Protein AF-H1KC96-F1 (afdb_monomer)

Foldseek 3Di:
DDPDPDDQDPVLLVQLQVVVQVVDQLCVSCVVSVHHSVVSCVSHVPPDHPDDDDVVNVVVVVVVVVVVVVVVVVVVVVVD

Nearest PDB structures (foldseek):
  8b4h-assembly1_A  TM=5.685E-01  e=2.811E-01  Geobacillus stearothermophilus
  2r0q-assembly1_F  TM=7.299E-01  e=1.459E+00  Staphylococcus aureus
  7dwo-assembly1_A  TM=4.931E-01  e=2.819E+00  Aliivibrio fischeri ES114
  1b9m-assembly1_B  TM=4.553E-01  e=2.313E+00  Escherichia coli
  1b9n-assembly1_B  TM=3.678E-01  e=5.818E+00  Escherichia coli

Solvent-accessible surface area (backbone atoms only — not comparable to full-atom values): 4828 Å² total; per-residue (Å²): 141,86,80,85,81,68,79,86,47,71,69,54,46,54,51,43,36,52,44,35,72,74,62,50,50,38,60,56,44,5,62,75,74,70,46,53,40,64,60,34,36,72,65,30,68,87,61,79,63,88,69,77,79,52,66,69,58,53,53,50,50,55,53,49,52,52,49,52,56,53,51,52,49,54,57,52,64,75,71,110

Organism: NCBI:txid882800

Secondary structure (DSSP, 8-state):
---SSSPPPHHHHHHHHHHHHTT--HHHHHHHHTS-HHHHHHHHTTS---PPPPHHHHHHHHHHHHHHHHHHHHHHHTT-

Radius of gyration: 22.8 Å; Cα contacts (8 Å, |Δi|>4): 48; chains: 1; bounding box: 55×21×59 Å

pLDDT: mean 86.79, std 12.77, range [39.31, 96.25]

Sequence (80 aa):
MARNRLAVTEAEIRRMRELRKQGLSSPAIGRIVGRSWHCAHVHTRDVIQRKEPNPSSVDRAMRMERLFASCNRVLAEART

Structure (mmCIF, N/CA/C/O backbone):
data_AF-H1KC96-F1
#
_entry.id   AF-H1KC96-F1
#
loop_
_atom_site.group_PDB
_atom_site.id
_atom_site.type_symbol
_atom_site.label_atom_id
_atom_site.label_alt_id
_atom_site.label_comp_id
_atom_site.label_asym_id
_atom_site.label_entity_id
_atom_site.label_seq_id
_atom_site.pdbx_PDB_ins_code
_atom_site.Cartn_x
_atom_site.Cartn_y
_atom_site.Cartn_z
_atom_site.occupancy
_atom_site.B_iso_or_equiv
_atom_site.auth_seq_id
_atom_site.auth_comp_id
_atom_site.auth_asym_id
_atom_site.auth_atom_id
_atom_site.pdbx_PDB_model_num
ATOM 1 N N . MET A 1 1 ? -25.227 2.134 16.184 1.00 39.31 1 MET A N 1
ATOM 2 C CA . MET A 1 1 ? -23.788 1.876 15.948 1.00 39.31 1 MET A CA 1
ATOM 3 C C . MET A 1 1 ? -23.119 3.163 15.471 1.00 39.31 1 MET A C 1
ATOM 5 O O . MET A 1 1 ? -23.265 3.508 1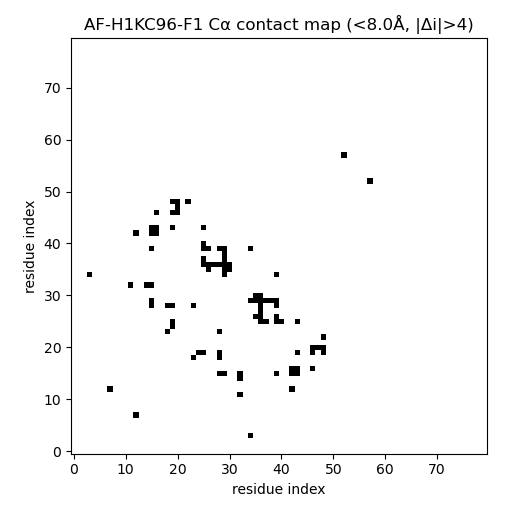4.309 1.00 39.31 1 MET A O 1
ATOM 9 N N . ALA A 1 2 ? -22.445 3.912 16.348 1.00 42.72 2 ALA A N 1
ATOM 10 C CA . ALA A 1 2 ? -21.829 5.197 15.997 1.00 42.72 2 ALA A CA 1
ATOM 11 C C . ALA A 1 2 ? -20.351 5.219 16.422 1.00 42.72 2 ALA A C 1
ATOM 13 O O . ALA A 1 2 ? -20.020 5.625 17.528 1.00 42.72 2 ALA A O 1
ATOM 14 N N . ARG A 1 3 ? -19.451 4.766 15.540 1.00 53.00 3 ARG A N 1
ATOM 15 C CA . ARG A 1 3 ? -17.985 4.913 15.692 1.00 53.00 3 ARG A CA 1
ATOM 16 C C . ARG A 1 3 ? -17.401 5.984 14.754 1.00 53.00 3 ARG A C 1
ATOM 18 O O . ARG A 1 3 ? -16.213 5.972 14.461 1.00 53.00 3 ARG A O 1
ATOM 25 N N . ASN A 1 4 ? -18.227 6.909 14.256 1.00 52.38 4 ASN A N 1
ATOM 26 C CA . ASN A 1 4 ? -17.853 7.796 13.143 1.00 52.38 4 ASN A CA 1
ATOM 27 C C . ASN A 1 4 ? -17.446 9.230 13.550 1.00 52.38 4 ASN A C 1
ATOM 29 O O . ASN A 1 4 ? -17.345 10.094 12.688 1.00 52.38 4 ASN A O 1
ATOM 33 N N . ARG A 1 5 ? -17.222 9.506 14.846 1.00 54.38 5 ARG A N 1
ATOM 34 C CA . ARG A 1 5 ? -16.842 10.850 15.347 1.00 54.38 5 ARG A CA 1
ATOM 35 C C . ARG A 1 5 ? -15.631 10.899 16.280 1.00 54.38 5 ARG A C 1
ATOM 37 O O . ARG A 1 5 ? -15.243 11.983 16.695 1.00 54.38 5 ARG A O 1
ATOM 44 N N . LEU A 1 6 ? -15.033 9.758 16.618 1.00 68.06 6 LEU A N 1
ATOM 45 C CA . LEU A 1 6 ? -13.824 9.738 17.440 1.00 68.06 6 LEU A CA 1
ATOM 46 C C . LEU A 1 6 ? -12.604 9.919 16.542 1.00 68.06 6 LEU A C 1
ATOM 48 O O . LEU A 1 6 ? -12.497 9.237 15.513 1.00 68.06 6 LEU A O 1
ATOM 52 N N . ALA A 1 7 ? -11.711 10.822 16.950 1.00 80.19 7 ALA A N 1
ATOM 53 C CA . ALA A 1 7 ? -10.401 11.002 16.341 1.00 80.19 7 ALA A CA 1
ATOM 54 C C . ALA A 1 7 ? -9.706 9.642 16.165 1.00 80.19 7 ALA A C 1
ATOM 56 O O . ALA A 1 7 ? -9.904 8.720 16.961 1.00 80.19 7 ALA A O 1
ATOM 57 N N . VAL A 1 8 ? -8.945 9.498 15.083 1.00 86.25 8 VAL A N 1
ATOM 58 C CA . VAL A 1 8 ? -8.168 8.280 14.846 1.00 86.25 8 VAL A CA 1
ATOM 59 C C . VAL A 1 8 ? -7.048 8.245 15.875 1.00 86.25 8 VAL A C 1
ATOM 61 O O . VAL A 1 8 ? -6.276 9.192 15.996 1.00 86.25 8 VAL A O 1
ATOM 64 N N . THR A 1 9 ? -6.993 7.169 16.647 1.00 91.19 9 THR A N 1
ATOM 65 C CA . THR A 1 9 ? -5.977 6.985 17.680 1.00 91.19 9 THR A CA 1
ATOM 66 C C . THR A 1 9 ? -4.635 6.601 17.064 1.00 91.19 9 THR A C 1
ATOM 68 O O . THR A 1 9 ? -4.575 5.960 16.014 1.00 91.19 9 THR A O 1
ATOM 71 N N . GLU A 1 10 ? -3.539 6.909 17.755 1.00 91.81 10 GLU A N 1
ATOM 72 C CA . GLU A 1 10 ? -2.195 6.539 17.295 1.00 91.81 10 GLU A CA 1
ATOM 73 C C . GLU A 1 10 ? -2.031 5.013 17.141 1.00 91.81 10 GLU A C 1
ATOM 75 O O . GLU A 1 10 ? -1.376 4.526 16.219 1.00 91.81 10 GLU A O 1
ATOM 80 N N . ALA A 1 11 ? -2.699 4.233 17.998 1.00 92.75 11 ALA A N 1
ATOM 81 C CA . ALA A 1 11 ? -2.728 2.775 17.899 1.00 92.75 11 ALA A CA 1
ATOM 82 C C . ALA A 1 11 ? -3.426 2.291 16.614 1.00 92.75 11 ALA A C 1
ATOM 84 O O . ALA A 1 11 ? -2.941 1.364 15.958 1.00 92.75 11 ALA A O 1
ATOM 85 N N . GLU A 1 12 ? -4.534 2.929 16.218 1.00 93.62 12 GLU A N 1
ATOM 86 C CA . GLU A 1 12 ? -5.201 2.6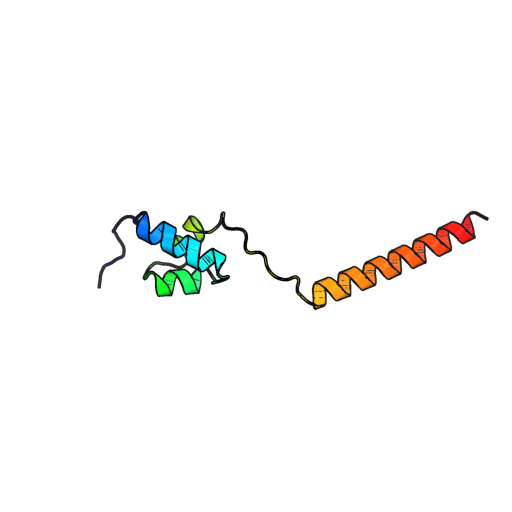53 14.942 1.00 93.62 12 GLU A CA 1
ATOM 87 C C . GLU A 1 12 ? -4.297 3.020 13.759 1.00 93.62 12 GLU A C 1
ATOM 89 O O . GLU A 1 12 ? -4.157 2.211 12.843 1.00 93.62 12 GLU A O 1
ATOM 94 N N . ILE A 1 13 ? -3.633 4.181 13.793 1.00 94.31 13 ILE A N 1
ATOM 95 C CA . ILE A 1 13 ? -2.701 4.615 12.737 1.00 94.31 13 ILE A CA 1
ATOM 96 C C . ILE A 1 13 ? -1.565 3.600 12.584 1.00 94.31 13 ILE A C 1
ATOM 98 O O . ILE A 1 13 ? -1.294 3.133 11.472 1.00 94.31 13 ILE A O 1
ATOM 102 N N . ARG A 1 14 ? -0.938 3.194 13.695 1.00 95.75 14 ARG A N 1
ATOM 103 C CA . ARG A 1 14 ? 0.122 2.177 13.695 1.00 95.75 14 ARG A CA 1
ATOM 104 C C . ARG A 1 14 ? -0.377 0.862 13.093 1.00 95.75 14 ARG A C 1
ATOM 106 O O . ARG A 1 14 ? 0.303 0.288 12.244 1.00 95.75 14 ARG A O 1
ATOM 113 N N . ARG A 1 15 ? -1.582 0.417 13.464 1.00 95.81 15 ARG A N 1
ATOM 114 C CA . ARG A 1 15 ? -2.191 -0.808 12.922 1.00 95.81 15 ARG A CA 1
ATOM 115 C C . ARG A 1 15 ? -2.477 -0.704 11.423 1.00 95.81 15 ARG A C 1
ATOM 117 O O . ARG A 1 15 ? -2.177 -1.639 10.688 1.00 95.81 15 ARG A O 1
ATOM 124 N N . MET A 1 16 ? -3.015 0.422 10.951 1.00 96.00 16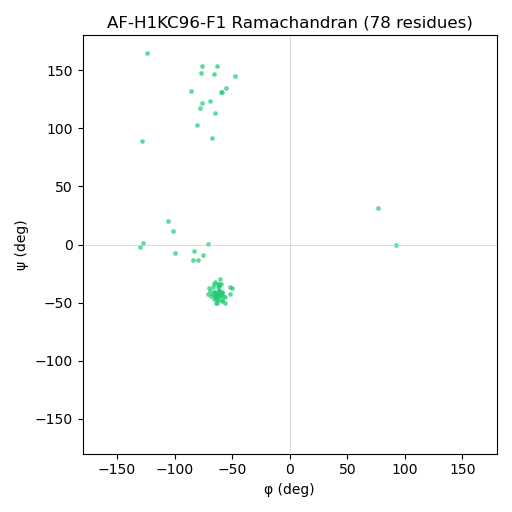 MET A N 1
ATOM 125 C CA . MET A 1 16 ? -3.256 0.655 9.522 1.00 96.00 16 MET A CA 1
ATOM 126 C C . MET A 1 16 ? -1.952 0.600 8.720 1.00 96.00 16 MET A C 1
ATOM 128 O O . MET A 1 16 ? -1.901 -0.032 7.664 1.00 96.00 16 MET A O 1
ATOM 132 N N . ARG A 1 17 ? -0.887 1.225 9.234 1.00 95.38 17 ARG A N 1
ATOM 133 C CA . ARG A 1 17 ? 0.436 1.235 8.596 1.00 95.38 17 ARG A 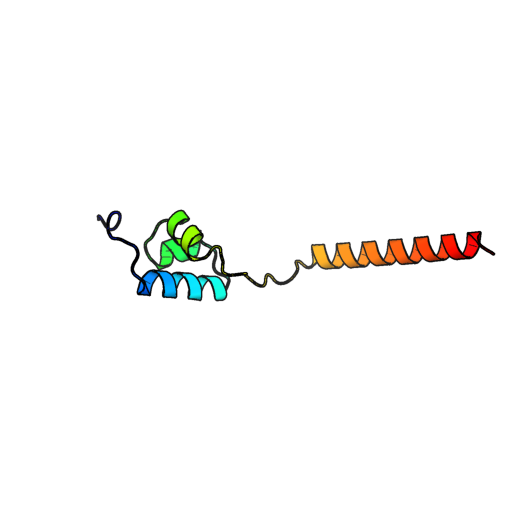CA 1
ATOM 134 C C . ARG A 1 17 ? 1.049 -0.155 8.512 1.00 95.38 17 ARG A C 1
ATOM 136 O O . ARG A 1 17 ? 1.592 -0.503 7.467 1.00 95.38 17 ARG A O 1
ATOM 143 N N . GLU A 1 18 ? 0.922 -0.958 9.562 1.00 95.06 18 GLU A N 1
ATOM 144 C CA . GLU A 1 18 ? 1.438 -2.328 9.567 1.00 95.06 18 GLU A CA 1
ATOM 145 C C . GLU A 1 18 ? 0.724 -3.209 8.534 1.00 95.06 18 GLU A C 1
ATOM 147 O O . GLU A 1 18 ? 1.363 -3.845 7.698 1.00 95.06 18 GLU A O 1
ATOM 152 N N . LEU A 1 19 ? -0.609 -3.140 8.480 1.00 94.81 19 LEU A N 1
ATOM 153 C CA . LEU A 1 19 ? -1.387 -3.845 7.457 1.00 94.81 19 LEU A CA 1
ATOM 154 C C . LEU A 1 19 ? -1.029 -3.377 6.036 1.00 94.81 19 LEU A C 1
ATOM 156 O O . LEU A 1 19 ? -1.014 -4.172 5.097 1.00 94.81 19 LEU A O 1
ATOM 160 N N . ARG A 1 20 ? -0.701 -2.091 5.856 1.00 94.50 20 ARG A N 1
ATOM 161 C CA . ARG A 1 20 ? -0.258 -1.573 4.556 1.00 94.50 20 ARG A CA 1
ATOM 162 C C . ARG A 1 20 ? 1.084 -2.158 4.123 1.00 94.50 20 ARG A C 1
ATOM 164 O O . ARG A 1 20 ? 1.221 -2.494 2.944 1.00 94.50 20 ARG A O 1
ATOM 171 N N . LYS A 1 21 ? 2.041 -2.301 5.050 1.00 92.19 21 LYS A N 1
ATOM 172 C CA . LYS A 1 21 ? 3.347 -2.941 4.800 1.00 92.19 21 LYS A CA 1
ATOM 173 C C . LYS A 1 21 ? 3.201 -4.410 4.410 1.00 92.19 21 LYS A C 1
ATOM 175 O O . LYS A 1 21 ? 3.932 -4.871 3.545 1.00 92.19 21 LYS A O 1
ATOM 180 N N . GLN A 1 22 ? 2.206 -5.099 4.967 1.00 91.00 22 GLN A N 1
ATOM 181 C CA . GLN A 1 22 ? 1.833 -6.470 4.590 1.00 91.00 22 GLN A CA 1
ATOM 182 C C . GLN A 1 22 ? 1.163 -6.568 3.205 1.00 91.00 22 GLN A C 1
ATOM 184 O O . GLN A 1 22 ? 0.773 -7.648 2.777 1.00 91.00 22 GLN A O 1
ATOM 189 N N . GLY A 1 23 ? 0.992 -5.447 2.497 1.00 91.12 23 GLY A N 1
ATOM 190 C CA . GLY A 1 23 ? 0.435 -5.425 1.147 1.00 91.12 23 GLY A CA 1
ATOM 191 C C . GLY A 1 23 ? -1.080 -5.222 1.084 1.00 91.12 23 GLY A C 1
ATOM 192 O O . GLY A 1 23 ? -1.621 -5.104 -0.016 1.00 91.12 23 GLY A O 1
ATOM 193 N N . LEU A 1 24 ? -1.787 -5.095 2.214 1.00 93.31 24 LEU A N 1
ATOM 194 C CA . LEU A 1 24 ? -3.243 -4.942 2.183 1.00 93.31 24 LEU A CA 1
ATOM 195 C C . LEU A 1 24 ? -3.673 -3.617 1.527 1.00 93.31 24 LEU A C 1
ATOM 197 O O . LEU A 1 24 ? -3.019 -2.570 1.616 1.00 93.31 24 LEU A O 1
ATOM 201 N N . SER A 1 25 ? -4.821 -3.661 0.853 1.00 93.12 25 SER A N 1
ATOM 202 C CA . SER A 1 25 ? -5.426 -2.492 0.220 1.00 93.12 25 SER A CA 1
ATOM 203 C C . SER A 1 25 ? -6.118 -1.603 1.257 1.00 93.12 25 SER A C 1
ATOM 205 O O . SER A 1 25 ? -6.679 -2.095 2.236 1.00 93.12 25 SER A O 1
ATOM 207 N N . SER A 1 26 ? -6.142 -0.283 1.042 1.00 93.62 26 SER A N 1
ATOM 208 C CA . SER A 1 26 ? -6.830 0.654 1.946 1.00 93.62 26 SER A CA 1
ATOM 209 C C . SER A 1 26 ? -8.297 0.273 2.245 1.00 93.62 26 SER A C 1
ATOM 211 O O . SER A 1 26 ? -8.705 0.416 3.397 1.00 93.62 26 SER A O 1
ATOM 213 N N . PRO A 1 27 ? -9.098 -0.275 1.298 1.00 95.62 27 PRO A N 1
ATOM 214 C CA . PRO A 1 27 ? -10.450 -0.743 1.613 1.00 95.62 27 PRO A CA 1
ATOM 215 C C . PRO A 1 27 ? -10.472 -1.957 2.551 1.00 95.62 27 PRO A C 1
ATOM 217 O O . PRO A 1 27 ? -11.363 -2.075 3.390 1.00 95.62 27 PRO A O 1
ATOM 220 N N . ALA A 1 28 ? -9.517 -2.882 2.415 1.00 95.69 28 ALA A N 1
ATOM 221 C CA . ALA A 1 28 ? -9.390 -4.023 3.322 1.00 95.69 28 ALA A CA 1
ATOM 222 C C . ALA A 1 28 ? -8.956 -3.565 4.721 1.00 95.69 28 ALA A C 1
ATOM 224 O O . ALA A 1 28 ? -9.561 -3.961 5.712 1.00 95.69 28 ALA A O 1
ATOM 225 N N . ILE A 1 29 ? -7.979 -2.657 4.793 1.00 96.25 29 ILE A N 1
ATOM 226 C CA . ILE A 1 29 ? -7.499 -2.067 6.049 1.00 96.25 29 ILE A CA 1
ATOM 227 C C . ILE A 1 29 ? -8.637 -1.355 6.786 1.00 96.25 29 ILE A C 1
ATOM 229 O O . ILE A 1 29 ? -8.836 -1.596 7.974 1.00 96.25 29 ILE A O 1
ATOM 233 N N . GLY A 1 30 ? -9.416 -0.523 6.087 1.00 94.69 30 GLY A N 1
ATOM 234 C CA . GLY A 1 30 ? -10.566 0.167 6.673 1.00 94.69 30 GLY A CA 1
ATOM 235 C C . GLY A 1 30 ? -11.571 -0.807 7.291 1.00 94.69 30 GLY A C 1
ATOM 236 O O . GLY A 1 30 ? -11.961 -0.638 8.443 1.00 94.69 30 GLY A O 1
ATOM 237 N N . ARG A 1 31 ? -11.903 -1.895 6.582 1.00 95.31 31 ARG A N 1
ATOM 238 C CA . ARG A 1 31 ? -12.781 -2.956 7.106 1.00 95.31 31 ARG A CA 1
ATOM 239 C C . ARG A 1 31 ? -12.216 -3.629 8.361 1.00 95.31 31 ARG A C 1
ATOM 241 O O . ARG A 1 31 ? -12.964 -3.819 9.312 1.00 95.31 31 ARG A O 1
ATOM 248 N N . ILE A 1 32 ? -10.916 -3.934 8.393 1.00 95.00 32 ILE A N 1
ATOM 249 C CA . ILE A 1 32 ? -10.255 -4.577 9.545 1.00 95.00 32 ILE A CA 1
ATOM 250 C C . ILE A 1 32 ? -10.235 -3.658 10.771 1.00 95.00 32 ILE A C 1
ATOM 252 O O . ILE A 1 32 ? -10.471 -4.107 11.889 1.00 95.00 32 ILE A O 1
ATOM 256 N N . VAL A 1 33 ? -9.937 -2.373 10.574 1.00 92.88 33 VAL A N 1
ATOM 257 C CA . VAL A 1 33 ? -9.825 -1.396 11.671 1.00 92.88 33 VAL A CA 1
ATOM 258 C C . VAL A 1 33 ? -11.194 -0.814 12.061 1.00 92.88 33 VAL A C 1
ATOM 260 O O . VAL A 1 33 ? -11.336 -0.214 13.121 1.00 92.88 33 VAL A O 1
ATOM 263 N N . GLY A 1 34 ? -12.229 -1.017 11.243 1.00 93.06 34 GLY A N 1
ATOM 264 C CA . GLY A 1 34 ? -13.565 -0.461 11.463 1.00 93.06 34 GLY A CA 1
ATOM 265 C C . GLY A 1 34 ? -13.668 1.026 11.103 1.00 93.06 34 GLY A C 1
ATOM 266 O O . GLY A 1 34 ? -14.429 1.762 11.731 1.00 93.06 34 GLY A O 1
ATOM 267 N N . ARG A 1 35 ? -12.893 1.479 10.110 1.00 92.19 35 ARG A N 1
ATOM 268 C CA . ARG A 1 35 ? -12.851 2.862 9.607 1.00 92.19 35 ARG A CA 1
ATOM 269 C C . ARG A 1 35 ? -13.128 2.915 8.105 1.00 92.19 35 ARG A C 1
ATOM 271 O O . ARG A 1 35 ? -13.069 1.908 7.401 1.00 92.19 35 ARG A O 1
ATOM 278 N N . SER A 1 36 ? -13.434 4.106 7.594 1.00 93.25 36 SER A N 1
ATOM 279 C CA . SER A 1 36 ? -13.655 4.286 6.158 1.00 93.25 36 SER A CA 1
ATOM 280 C C . SER A 1 36 ? -12.387 3.977 5.356 1.00 93.25 36 SER A C 1
ATOM 282 O O . SER A 1 36 ? -11.261 4.145 5.835 1.00 93.25 36 SER A O 1
ATOM 284 N N . TRP A 1 37 ? -12.568 3.570 4.098 1.00 94.56 37 TRP A N 1
ATOM 285 C CA . TRP A 1 37 ? -11.460 3.425 3.150 1.00 94.56 37 TRP A CA 1
ATOM 286 C C . TRP A 1 37 ? -10.598 4.696 3.084 1.00 94.56 37 TRP A C 1
ATOM 288 O O . TRP A 1 37 ? -9.371 4.601 3.078 1.00 94.56 37 TRP A O 1
ATOM 298 N N . HIS A 1 38 ? -11.235 5.872 3.066 1.00 94.62 38 HIS A N 1
ATOM 299 C CA . HIS A 1 38 ? -10.543 7.153 2.944 1.00 94.62 38 HIS A CA 1
ATOM 300 C C . HIS A 1 38 ? -9.634 7.417 4.150 1.00 94.62 38 HIS A C 1
ATOM 302 O O . HIS A 1 38 ? -8.475 7.781 3.979 1.00 94.62 38 HIS A O 1
ATOM 308 N N . CYS A 1 39 ? -10.123 7.137 5.362 1.00 93.12 39 CYS A N 1
ATOM 309 C CA . CYS A 1 39 ? -9.332 7.210 6.589 1.00 93.12 39 CYS A CA 1
ATOM 310 C C . CYS A 1 39 ? -8.082 6.322 6.496 1.00 93.12 39 CYS A C 1
ATOM 312 O O . CYS A 1 39 ? -6.965 6.784 6.720 1.00 93.12 39 CYS A O 1
ATOM 314 N N . ALA A 1 40 ? -8.255 5.057 6.104 1.00 94.38 40 ALA A N 1
ATOM 315 C CA . ALA A 1 40 ? -7.132 4.143 5.932 1.00 94.38 40 ALA A CA 1
ATOM 316 C C . ALA A 1 40 ? -6.149 4.632 4.858 1.00 94.38 40 ALA A C 1
ATOM 318 O O . ALA A 1 40 ? -4.940 4.519 5.040 1.00 94.38 40 ALA A O 1
ATOM 319 N N . HIS A 1 41 ? -6.640 5.200 3.753 1.00 93.81 41 HIS A N 1
ATOM 320 C CA . HIS A 1 41 ? -5.798 5.745 2.6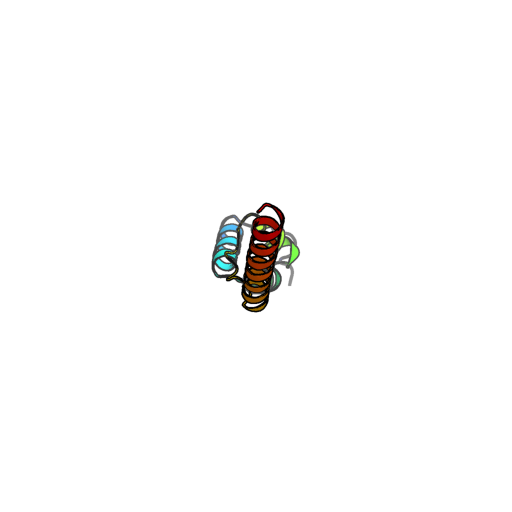91 1.00 93.81 41 HIS A CA 1
ATOM 321 C C . HIS A 1 41 ? -4.938 6.920 3.177 1.00 93.81 41 HIS A C 1
ATOM 323 O O . HIS A 1 41 ? -3.722 6.885 3.011 1.00 93.81 41 HIS A O 1
ATOM 329 N N . VAL A 1 42 ? -5.533 7.918 3.839 1.00 94.81 42 VAL A N 1
ATOM 330 C CA . VAL A 1 42 ? -4.814 9.111 4.322 1.00 94.81 42 VAL A CA 1
ATOM 331 C C . VAL A 1 42 ? -3.677 8.746 5.282 1.00 94.81 42 VAL A C 1
ATOM 333 O O . VAL A 1 42 ? -2.584 9.294 5.160 1.00 94.81 42 VAL A O 1
ATOM 336 N N . HIS A 1 43 ? -3.893 7.779 6.179 1.00 93.75 43 HIS A N 1
ATOM 337 C CA . HIS A 1 43 ? -2.895 7.370 7.178 1.00 93.75 43 HIS A CA 1
ATOM 338 C C . HIS A 1 43 ? -1.844 6.363 6.679 1.00 93.75 43 HIS A C 1
ATOM 340 O O . HIS A 1 43 ? -0.908 6.042 7.417 1.00 93.75 43 HIS A O 1
ATOM 346 N N . THR A 1 44 ? -1.987 5.857 5.450 1.00 94.31 44 THR A N 1
ATOM 347 C C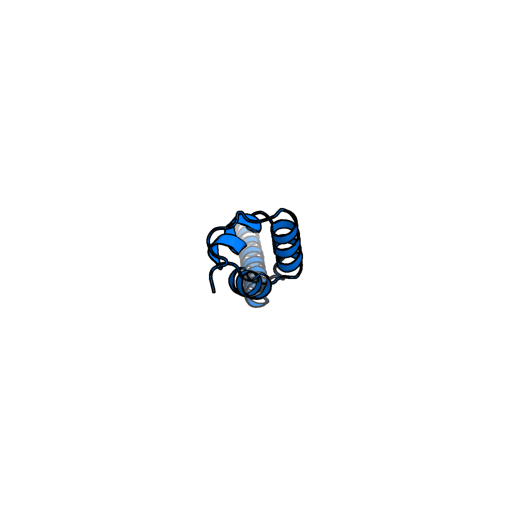A . THR A 1 44 ? -1.080 4.846 4.875 1.00 94.31 44 THR A CA 1
ATOM 348 C C . THR A 1 44 ? -0.512 5.212 3.503 1.00 94.31 44 THR A C 1
ATOM 350 O O . THR A 1 44 ? 0.233 4.420 2.926 1.00 94.31 44 THR A O 1
ATOM 353 N N . ARG A 1 45 ? -0.842 6.394 2.966 1.00 90.88 45 ARG A N 1
ATOM 354 C CA . ARG A 1 45 ? -0.406 6.853 1.634 1.00 90.88 45 ARG A CA 1
ATOM 355 C C . ARG A 1 45 ? 1.112 6.968 1.483 1.00 90.88 45 ARG A C 1
ATOM 357 O O . ARG A 1 45 ? 1.615 6.795 0.382 1.00 90.88 45 ARG A O 1
ATOM 364 N N . ASP A 1 46 ? 1.820 7.254 2.572 1.00 90.88 46 ASP A N 1
ATOM 365 C CA . ASP A 1 46 ? 3.279 7.387 2.618 1.00 90.88 46 ASP A CA 1
ATOM 366 C C . ASP A 1 46 ? 4.001 6.033 2.675 1.00 90.88 46 ASP A C 1
ATOM 368 O O . ASP A 1 46 ? 5.204 5.948 2.436 1.00 90.88 46 ASP A O 1
ATOM 372 N N . VAL A 1 47 ? 3.273 4.950 2.953 1.00 88.69 47 VAL A N 1
ATOM 373 C CA . VAL A 1 47 ? 3.842 3.605 2.994 1.00 88.69 47 VAL A CA 1
ATOM 374 C C . VAL A 1 47 ? 3.956 3.070 1.569 1.00 88.69 47 VAL A C 1
ATOM 376 O O . VAL A 1 47 ? 2.975 2.623 0.965 1.00 88.69 47 VAL A O 1
ATOM 379 N N . ILE A 1 48 ? 5.181 3.095 1.043 1.00 79.56 48 ILE A N 1
ATOM 380 C CA . ILE A 1 48 ? 5.522 2.506 -0.253 1.00 79.56 48 ILE A CA 1
ATOM 381 C C . ILE A 1 48 ? 5.322 0.993 -0.166 1.00 79.56 48 ILE A C 1
ATOM 383 O O . ILE A 1 48 ? 6.049 0.286 0.532 1.00 79.56 48 ILE A O 1
ATOM 387 N N . GLN A 1 49 ? 4.341 0.485 -0.907 1.00 75.25 49 GLN A N 1
ATOM 388 C CA . GLN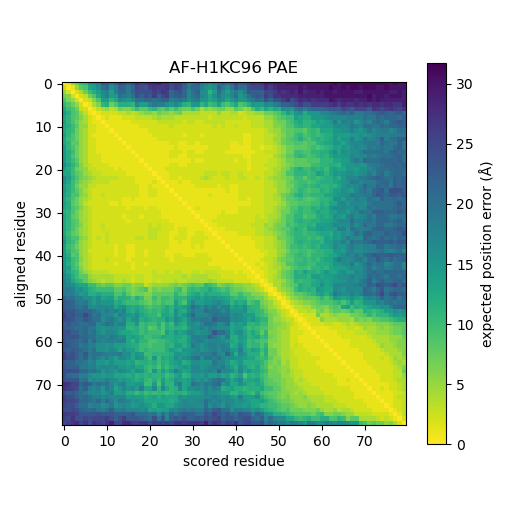 A 1 49 ? 4.220 -0.947 -1.136 1.00 75.25 49 GLN A CA 1
ATOM 389 C C . GLN A 1 49 ? 5.248 -1.336 -2.191 1.00 75.25 49 GLN A C 1
ATOM 391 O O . GLN A 1 49 ? 5.171 -0.877 -3.332 1.00 75.25 49 GLN A O 1
ATOM 396 N N . ARG A 1 50 ? 6.205 -2.192 -1.823 1.00 68.56 50 ARG A N 1
ATOM 397 C CA . ARG A 1 50 ? 7.010 -2.901 -2.819 1.00 68.56 50 ARG A CA 1
ATOM 398 C C . ARG A 1 50 ? 6.073 -3.867 -3.532 1.00 68.56 50 ARG A C 1
ATOM 400 O O . ARG A 1 50 ? 5.807 -4.959 -3.047 1.00 68.56 50 ARG A O 1
ATOM 407 N N . LYS A 1 51 ? 5.486 -3.406 -4.631 1.00 68.19 51 LYS A N 1
ATOM 408 C CA . LYS A 1 51 ? 4.712 -4.260 -5.518 1.00 68.19 51 LYS A CA 1
ATOM 409 C C . LYS A 1 51 ? 5.719 -5.063 -6.324 1.00 68.19 51 LYS A C 1
ATOM 411 O O . LYS A 1 51 ? 6.565 -4.462 -6.987 1.00 68.19 51 LYS A O 1
ATOM 416 N N . GLU A 1 52 ? 5.642 -6.387 -6.252 1.00 70.31 52 GLU A N 1
ATOM 417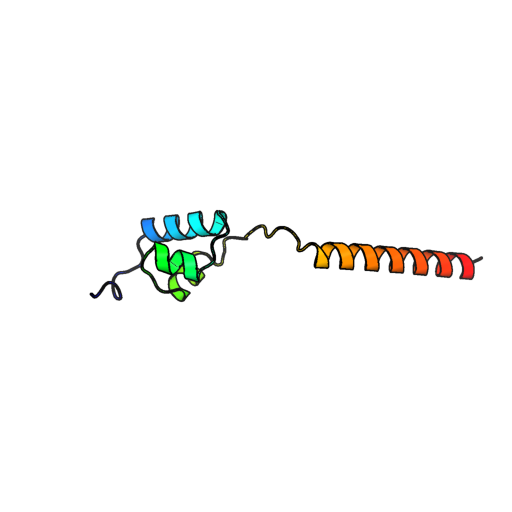 C CA . GLU A 1 52 ? 6.399 -7.209 -7.187 1.00 70.31 52 GLU A CA 1
ATOM 418 C C . GLU A 1 52 ? 6.037 -6.786 -8.617 1.00 70.31 52 GLU A C 1
ATOM 420 O O . GLU A 1 52 ? 4.859 -6.515 -8.907 1.00 70.31 52 GLU A O 1
ATOM 425 N N . PRO A 1 53 ? 7.036 -6.624 -9.497 1.00 66.94 53 PRO A N 1
ATOM 426 C CA . PRO A 1 53 ? 6.779 -6.203 -10.859 1.00 66.94 53 PRO A CA 1
ATOM 427 C C . PRO A 1 53 ? 5.849 -7.218 -11.526 1.00 66.94 53 PRO A C 1
ATOM 429 O O . PRO A 1 53 ? 6.054 -8.425 -11.447 1.00 66.94 53 PRO A O 1
ATOM 432 N N . ASN A 1 54 ? 4.795 -6.718 -12.172 1.00 78.25 54 ASN A N 1
ATOM 433 C CA . ASN A 1 54 ? 3.882 -7.569 -12.929 1.00 78.25 54 ASN A CA 1
ATOM 434 C C . ASN A 1 54 ? 4.692 -8.286 -14.028 1.00 78.25 54 ASN A C 1
ATOM 436 O O . ASN A 1 54 ? 5.405 -7.585 -14.753 1.00 78.25 54 ASN A O 1
ATOM 440 N N . PRO A 1 55 ? 4.573 -9.618 -14.198 1.00 75.62 55 PRO A N 1
ATOM 441 C CA . PRO A 1 55 ? 5.273 -10.351 -15.255 1.00 75.62 55 PRO A CA 1
ATOM 442 C C . PRO A 1 55 ? 5.092 -9.715 -16.641 1.00 75.62 55 PRO A C 1
ATOM 444 O O . PRO A 1 55 ? 6.063 -9.555 -17.369 1.00 75.62 55 PRO A O 1
ATOM 447 N N . SER A 1 56 ? 3.904 -9.184 -16.954 1.00 86.31 56 SER A N 1
ATOM 448 C CA . SER A 1 56 ? 3.656 -8.462 -18.213 1.00 86.31 56 SER A CA 1
ATOM 449 C C . SER A 1 56 ? 4.519 -7.201 -18.379 1.00 86.31 56 SER A C 1
ATOM 451 O O . SER A 1 56 ? 4.952 -6.876 -19.487 1.00 86.31 56 SER A O 1
ATOM 453 N N . SER A 1 57 ? 4.793 -6.482 -17.288 1.00 80.31 57 SER A N 1
ATOM 454 C CA . SER A 1 57 ? 5.680 -5.316 -17.310 1.00 80.31 57 SER A CA 1
ATOM 455 C C . SER A 1 57 ? 7.134 -5.728 -17.529 1.00 80.31 57 SER A C 1
ATOM 457 O O . SER A 1 57 ? 7.853 -5.037 -18.249 1.00 80.31 57 SER A O 1
ATOM 459 N N . VAL A 1 58 ? 7.551 -6.852 -16.939 1.00 84.19 58 VAL A N 1
ATOM 460 C CA . VAL A 1 58 ? 8.893 -7.422 -17.123 1.00 84.19 58 VAL A CA 1
ATOM 461 C C . VAL A 1 58 ? 9.078 -7.887 -18.569 1.00 84.19 58 VAL A C 1
ATOM 463 O O . VAL A 1 58 ? 10.054 -7.507 -19.212 1.00 84.19 58 VAL A O 1
ATOM 466 N N . ASP A 1 59 ? 8.102 -8.606 -19.126 1.00 86.81 59 ASP A N 1
ATOM 467 C CA . ASP A 1 59 ? 8.110 -9.045 -20.526 1.00 86.81 59 ASP A CA 1
ATOM 468 C C . ASP A 1 59 ? 8.174 -7.861 -21.494 1.00 86.81 59 ASP A C 1
ATOM 470 O O . ASP A 1 59 ? 8.934 -7.866 -22.468 1.00 86.81 59 ASP A O 1
ATOM 474 N N . ARG A 1 60 ? 7.409 -6.798 -21.212 1.00 89.12 60 ARG A N 1
ATOM 475 C CA . ARG A 1 60 ? 7.442 -5.563 -22.002 1.00 89.12 60 ARG A CA 1
ATOM 476 C C . ARG A 1 60 ? 8.807 -4.879 -21.934 1.00 89.12 60 ARG A C 1
ATOM 478 O O . ARG A 1 60 ? 9.289 -4.424 -22.970 1.00 89.12 60 ARG A O 1
ATOM 485 N N . ALA A 1 61 ? 9.425 -4.811 -20.754 1.00 89.56 61 ALA A N 1
ATOM 486 C CA . ALA A 1 61 ? 10.757 -4.237 -20.581 1.00 89.56 61 ALA A CA 1
ATOM 487 C C . ALA A 1 61 ? 11.812 -5.033 -21.365 1.00 89.56 61 ALA A C 1
ATOM 489 O O . ALA A 1 61 ? 12.538 -4.449 -22.166 1.00 89.56 61 ALA A O 1
ATOM 490 N N . MET A 1 62 ? 11.807 -6.366 -21.247 1.00 91.62 62 MET A N 1
ATOM 491 C CA . MET A 1 62 ? 12.698 -7.242 -22.016 1.00 91.62 62 MET A CA 1
ATOM 492 C C . MET A 1 62 ? 12.519 -7.075 -23.528 1.00 91.62 62 MET A C 1
ATOM 494 O O . MET A 1 62 ? 13.495 -7.032 -24.278 1.00 91.62 62 MET A O 1
ATOM 498 N N . ARG A 1 63 ? 11.273 -6.962 -24.008 1.00 93.75 63 ARG A N 1
ATOM 499 C CA . ARG A 1 63 ? 11.003 -6.725 -25.434 1.00 93.75 63 ARG A CA 1
ATOM 500 C C . ARG A 1 63 ? 11.604 -5.404 -25.907 1.00 93.75 63 ARG A C 1
ATOM 502 O O . ARG A 1 63 ? 12.154 -5.343 -27.003 1.00 93.75 63 ARG A O 1
ATOM 509 N N . MET A 1 64 ? 11.497 -4.364 -25.088 1.00 95.06 64 MET A N 1
ATOM 510 C CA . MET A 1 64 ? 12.006 -3.039 -25.413 1.00 95.06 64 MET A CA 1
ATOM 511 C C . MET A 1 64 ? 13.539 -3.007 -25.434 1.00 95.06 64 MET A C 1
ATOM 513 O O . MET A 1 64 ? 14.112 -2.460 -26.371 1.00 95.06 64 MET A O 1
ATOM 517 N N . GLU A 1 65 ? 14.207 -3.682 -24.495 1.00 94.06 65 GLU A N 1
ATOM 518 C CA . GLU A 1 65 ? 15.669 -3.840 -24.528 1.00 94.06 65 GLU A CA 1
ATOM 519 C C . GLU A 1 65 ? 16.158 -4.551 -25.793 1.00 94.06 65 GLU A C 1
ATOM 521 O O . GLU A 1 65 ? 17.119 -4.105 -26.420 1.00 94.06 65 GLU A O 1
ATOM 526 N N . ARG A 1 66 ? 15.467 -5.613 -26.229 1.00 94.69 66 ARG A N 1
ATOM 527 C CA . ARG A 1 66 ? 15.810 -6.307 -27.483 1.00 94.69 66 ARG A CA 1
ATOM 528 C C . ARG A 1 66 ? 15.694 -5.391 -28.700 1.00 94.69 66 ARG A C 1
ATOM 530 O O . ARG A 1 66 ? 16.543 -5.451 -29.587 1.00 94.69 66 ARG A O 1
ATOM 537 N N . LEU A 1 67 ? 14.669 -4.538 -28.742 1.00 95.06 67 LEU A N 1
ATOM 538 C CA . LEU A 1 67 ? 14.507 -3.555 -29.815 1.00 95.06 67 LEU A CA 1
ATOM 539 C C . LEU A 1 67 ? 15.643 -2.532 -29.803 1.00 95.06 67 LEU A C 1
ATOM 541 O O . LEU A 1 67 ? 16.231 -2.281 -30.851 1.00 95.06 67 LEU A O 1
ATOM 545 N N . PHE A 1 68 ? 16.010 -2.001 -28.635 1.00 94.81 68 PHE A N 1
ATOM 546 C CA . PHE A 1 68 ? 17.142 -1.080 -28.526 1.00 94.81 68 PHE A CA 1
ATOM 547 C C . PHE A 1 68 ? 18.456 -1.720 -28.974 1.00 94.81 68 PHE A C 1
ATOM 549 O O . PHE A 1 68 ? 19.196 -1.112 -29.745 1.00 94.81 68 PHE A O 1
ATOM 556 N N . ALA A 1 69 ? 18.722 -2.962 -28.564 1.00 94.12 69 ALA A N 1
ATOM 557 C CA . ALA A 1 69 ? 19.901 -3.699 -29.008 1.00 94.12 69 ALA A CA 1
ATOM 558 C C . ALA A 1 69 ? 19.922 -3.877 -30.537 1.00 94.12 69 ALA A C 1
ATOM 560 O O . ALA A 1 69 ? 20.960 -3.680 -31.168 1.00 94.12 69 ALA A O 1
ATOM 561 N N . SER A 1 70 ? 18.768 -4.187 -31.138 1.00 94.75 70 SER A N 1
ATOM 562 C CA . SER A 1 70 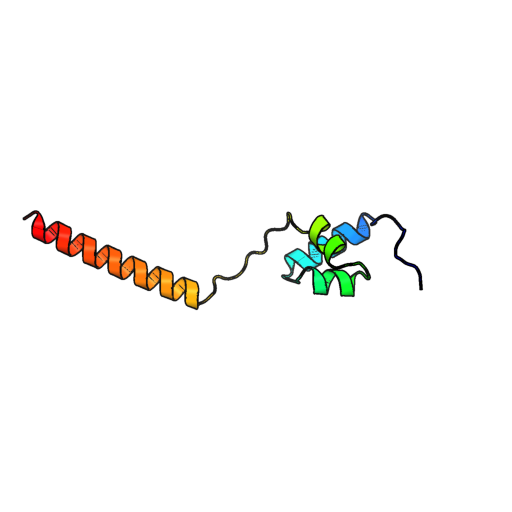? 18.628 -4.296 -32.592 1.00 94.75 70 SER A CA 1
ATOM 563 C C . SER A 1 70 ? 18.889 -2.963 -33.297 1.00 94.75 70 SER A C 1
ATOM 565 O O . SER A 1 70 ? 19.646 -2.927 -34.264 1.00 94.75 70 SER A O 1
ATOM 567 N N . CYS A 1 71 ? 18.305 -1.863 -32.815 1.00 93.19 71 CYS A N 1
ATOM 568 C CA . CYS A 1 71 ? 18.521 -0.532 -33.386 1.00 93.19 71 CYS A CA 1
ATOM 569 C C . CYS A 1 71 ? 19.991 -0.114 -33.300 1.00 93.19 71 CYS A C 1
ATOM 571 O O . CYS A 1 71 ? 20.550 0.382 -34.275 1.00 93.19 71 CYS A O 1
ATOM 573 N N . ASN A 1 72 ? 20.635 -0.355 -32.156 1.00 94.00 72 ASN A N 1
ATOM 574 C CA . ASN A 1 72 ? 22.043 -0.022 -31.956 1.00 94.00 72 ASN A CA 1
ATOM 575 C C . ASN A 1 72 ? 22.957 -0.793 -32.915 1.00 94.00 72 ASN A C 1
ATOM 577 O O . ASN A 1 72 ? 23.929 -0.223 -33.403 1.00 94.00 72 ASN A O 1
ATOM 581 N N . ARG A 1 73 ? 22.635 -2.057 -33.221 1.00 92.69 73 ARG A N 1
ATOM 582 C CA . ARG A 1 73 ? 23.378 -2.849 -34.210 1.00 92.69 73 ARG A CA 1
ATOM 583 C C . ARG A 1 73 ? 23.272 -2.243 -35.612 1.00 92.69 73 ARG A C 1
ATOM 585 O O . ARG A 1 73 ? 24.301 -1.995 -36.226 1.00 92.69 73 ARG A O 1
ATOM 592 N N . VAL A 1 74 ? 22.060 -1.933 -36.074 1.00 93.50 74 VAL A N 1
ATOM 593 C CA . VAL A 1 74 ? 21.842 -1.322 -37.401 1.00 93.50 74 VAL A CA 1
ATOM 594 C C . VAL A 1 74 ? 22.544 0.034 -37.510 1.00 93.50 74 VAL A C 1
ATOM 596 O O . VAL A 1 74 ? 23.167 0.339 -38.521 1.00 93.50 74 VAL A O 1
ATOM 599 N N . LEU A 1 75 ? 22.491 0.850 -36.454 1.00 90.81 75 LEU A N 1
ATOM 600 C CA . LEU A 1 75 ? 23.199 2.131 -36.415 1.00 90.81 75 LEU A CA 1
ATOM 601 C C . LEU A 1 75 ? 24.724 1.972 -36.451 1.00 90.81 75 LEU A C 1
ATOM 603 O O . LEU A 1 75 ? 25.404 2.848 -36.979 1.00 90.81 75 LEU A O 1
ATOM 607 N N . ALA A 1 76 ? 25.265 0.895 -35.878 1.00 88.75 76 ALA A N 1
ATOM 608 C CA . ALA A 1 76 ? 26.691 0.597 -35.947 1.00 88.75 76 ALA A CA 1
ATOM 609 C C . ALA A 1 76 ? 27.107 0.157 -37.360 1.00 88.75 76 ALA A C 1
ATOM 611 O O . ALA A 1 76 ? 28.110 0.646 -37.865 1.00 88.75 76 ALA A O 1
ATOM 612 N N . GLU A 1 77 ? 26.306 -0.690 -38.011 1.00 89.31 77 GLU A N 1
ATOM 613 C CA . GLU A 1 77 ? 26.522 -1.141 -39.395 1.00 89.31 77 GLU A CA 1
ATOM 614 C C . GLU A 1 77 ? 26.397 0.005 -40.413 1.00 89.31 77 GLU A C 1
ATOM 616 O O . GLU A 1 77 ? 27.125 0.045 -41.394 1.00 89.31 77 GLU A O 1
ATOM 621 N N . ALA A 1 78 ? 25.522 0.986 -40.173 1.00 82.75 78 ALA A N 1
ATOM 622 C CA . ALA A 1 78 ? 25.381 2.161 -41.039 1.00 82.75 78 ALA A CA 1
ATOM 623 C C . ALA A 1 78 ? 26.515 3.198 -40.882 1.00 82.75 78 ALA A C 1
ATOM 625 O O . ALA A 1 78 ? 26.554 4.181 -41.622 1.00 82.75 78 ALA A O 1
ATOM 626 N N . ARG A 1 79 ? 27.393 3.033 -39.883 1.00 77.50 79 ARG A N 1
ATOM 627 C CA . ARG A 1 79 ? 28.533 3.927 -39.604 1.00 77.50 79 ARG A CA 1
ATOM 628 C C . ARG A 1 79 ? 29.872 3.398 -40.128 1.00 77.50 79 ARG A C 1
ATOM 630 O O . ARG A 1 79 ? 30.858 4.127 -40.025 1.00 77.50 79 ARG A O 1
ATOM 637 N N . THR A 1 80 ? 29.908 2.166 -40.629 1.00 64.19 80 THR A N 1
ATOM 638 C CA . THR A 1 80 ? 31.065 1.538 -41.291 1.00 64.19 80 THR A CA 1
ATOM 639 C C . THR A 1 80 ? 30.953 1.668 -42.797 1.00 64.19 80 THR A C 1
ATOM 641 O O . THR A 1 80 ? 31.988 1.970 -43.426 1.00 64.19 80 THR A O 1
#

Mean predicted aligned error: 10.22 Å